Protein AF-A0A9D6I6J0-F1 (afdb_monomer_lite)

Secondary structure (DSSP, 8-state):
---TT-------HHHHHHHHHHHHHHHHTHHHHHHH------------------GGG--BT--EEEE-SSSSGGGEEEEEE-SS--TT-BTTTT-EEEEESB-TTT--BS--

pLDDT: mean 83.68, std 15.75, range [42.75, 98.62]

Foldseek 3Di:
DAPPPRDDPDQDPVNVCVVVVVVVVVVVCVVVCVVVPPPPPPDDDDADDDDPDDPVPADAPDWDWDAPRDPDPLRIKIWHFNVAADDCADDPRNRIDMDHQADPPPGDGVPD

Radius of gyration: 31.99 Å; chains: 1; bounding box: 63×36×88 Å

Sequence (112 aa):
MTGPDGERLCLSRRAFLLSGGSAVTILALAGVSRAFGEGAALKVASYPRRKIGRVSQLKVDQPVSFQYPWKDFNSTNMLVKLGVPAGGGVGPDQDIVAFSTLCTHMGGPLAG

Structure (mmCIF, N/CA/C/O backbone):
data_AF-A0A9D6I6J0-F1
#
_entry.id   AF-A0A9D6I6J0-F1
#
loop_
_atom_site.group_PDB
_atom_site.id
_atom_site.type_symbol
_atom_site.label_atom_id
_atom_site.label_alt_id
_atom_site.label_comp_id
_atom_site.label_asym_id
_atom_site.label_entity_id
_atom_site.label_seq_id
_atom_site.pdbx_PDB_ins_code
_atom_site.Cartn_x
_atom_site.Cartn_y
_atom_site.Cartn_z
_atom_site.occupancy
_atom_site.B_iso_or_equiv
_atom_site.auth_seq_id
_atom_site.auth_comp_id
_atom_site.auth_asym_id
_atom_site.auth_atom_id
_atom_site.pdbx_PDB_model_num
ATOM 1 N N . MET A 1 1 ? 35.225 -19.554 -62.006 1.00 42.75 1 MET A N 1
ATOM 2 C CA . MET A 1 1 ? 34.089 -18.898 -62.681 1.00 42.75 1 MET A CA 1
ATOM 3 C C . MET A 1 1 ? 34.470 -17.437 -62.874 1.00 42.75 1 MET A C 1
ATOM 5 O O . MET A 1 1 ? 34.518 -16.707 -61.896 1.00 42.75 1 MET A O 1
ATOM 9 N N . THR A 1 2 ? 34.903 -17.062 -64.077 1.00 47.31 2 THR A N 1
ATOM 10 C CA . THR A 1 2 ? 35.298 -15.694 -64.459 1.00 47.31 2 THR A CA 1
ATOM 11 C C . THR A 1 2 ? 34.084 -14.969 -65.038 1.00 47.31 2 THR A C 1
ATOM 13 O O . THR A 1 2 ? 33.362 -15.562 -65.837 1.00 47.31 2 THR A O 1
ATOM 16 N N . GLY A 1 3 ? 33.838 -13.727 -64.612 1.00 54.16 3 GLY A N 1
ATOM 17 C CA . GLY A 1 3 ? 32.815 -12.859 -65.206 1.00 54.16 3 GLY A CA 1
ATOM 18 C C . GLY A 1 3 ? 33.202 -12.389 -66.618 1.00 54.16 3 GLY A C 1
ATOM 19 O O . GLY A 1 3 ? 34.357 -12.578 -67.012 1.00 54.16 3 GLY A O 1
ATOM 20 N N . PRO A 1 4 ? 32.256 -11.797 -67.372 1.00 57.28 4 PRO A N 1
ATOM 21 C CA . PRO A 1 4 ? 32.376 -11.537 -68.813 1.00 57.28 4 PRO A CA 1
ATOM 22 C C . PRO A 1 4 ? 33.545 -10.623 -69.223 1.00 57.28 4 PRO A C 1
ATOM 24 O O . PRO A 1 4 ? 33.936 -10.661 -70.385 1.00 57.28 4 PRO A O 1
ATOM 27 N N . ASP A 1 5 ? 34.165 -9.904 -68.281 1.00 61.88 5 ASP A N 1
ATOM 28 C CA . ASP A 1 5 ? 35.222 -8.921 -68.566 1.00 61.88 5 ASP A CA 1
ATOM 29 C C . ASP A 1 5 ? 36.630 -9.341 -68.096 1.00 61.88 5 ASP A C 1
ATOM 31 O O . ASP A 1 5 ? 37.557 -8.537 -68.075 1.00 61.88 5 ASP A O 1
ATOM 35 N N . GLY A 1 6 ? 36.838 -10.607 -67.712 1.00 55.28 6 GLY A N 1
ATOM 36 C CA . GLY A 1 6 ? 38.185 -11.136 -67.444 1.00 55.28 6 GLY A CA 1
ATOM 37 C C . GLY A 1 6 ? 38.907 -10.562 -66.213 1.00 55.28 6 GLY A C 1
ATOM 38 O O . GLY A 1 6 ? 40.058 -10.927 -65.961 1.00 55.28 6 GLY A O 1
ATOM 39 N N . GLU A 1 7 ? 38.256 -9.727 -65.399 1.00 56.84 7 GLU A N 1
ATOM 40 C CA . GLU A 1 7 ? 38.814 -9.287 -64.122 1.00 56.84 7 GLU A CA 1
ATOM 41 C C . GLU A 1 7 ? 38.877 -10.455 -63.130 1.00 56.84 7 GLU A C 1
ATOM 43 O O . GLU A 1 7 ? 37.885 -11.071 -62.726 1.00 56.84 7 GLU A O 1
ATOM 48 N N . ARG A 1 8 ? 40.107 -10.771 -62.727 1.00 57.72 8 ARG A N 1
ATOM 49 C CA . ARG A 1 8 ? 40.399 -11.630 -61.583 1.00 57.72 8 ARG A CA 1
ATOM 50 C C . ARG A 1 8 ? 39.734 -10.977 -60.368 1.00 57.72 8 ARG A C 1
ATOM 52 O O . ARG A 1 8 ? 39.956 -9.792 -60.139 1.00 57.72 8 ARG A O 1
ATOM 59 N N . LEU A 1 9 ? 38.970 -11.735 -59.577 1.00 59.62 9 LEU A N 1
ATOM 60 C CA . LEU A 1 9 ? 38.406 -11.310 -58.281 1.00 59.62 9 LEU A CA 1
ATOM 61 C C . LEU A 1 9 ? 39.529 -11.064 -57.245 1.00 59.62 9 LEU A C 1
ATOM 63 O O . LEU A 1 9 ? 39.588 -11.686 -56.188 1.00 59.62 9 LEU A O 1
ATOM 67 N N . CYS A 1 10 ? 40.496 -10.217 -57.575 1.00 66.75 10 CYS A N 1
ATOM 68 C CA . CYS A 1 10 ? 41.641 -9.891 -56.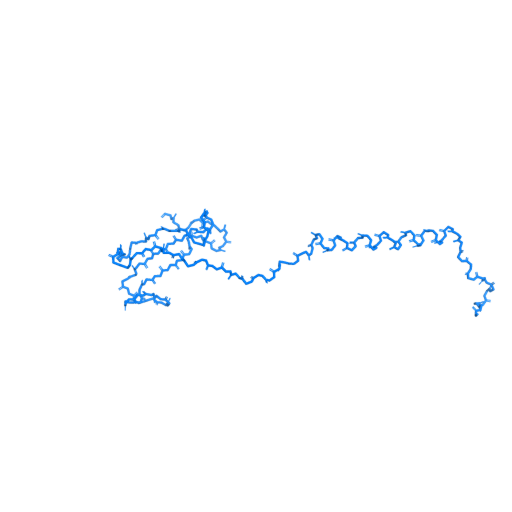756 1.00 66.75 10 CYS A CA 1
ATOM 69 C C . CYS A 1 10 ? 41.268 -8.696 -55.891 1.00 66.75 10 CYS A C 1
ATOM 71 O O . CYS A 1 10 ? 41.420 -7.544 -56.292 1.00 66.75 10 CYS A O 1
ATOM 73 N N . LEU A 1 11 ? 40.798 -8.973 -54.676 1.00 76.00 11 LEU A N 1
ATOM 74 C CA . LEU A 1 11 ? 40.729 -7.948 -53.643 1.00 76.00 11 LEU A CA 1
ATOM 75 C C . LEU A 1 11 ? 42.120 -7.330 -53.453 1.00 76.00 11 LEU A C 1
ATOM 77 O O . LEU A 1 11 ? 43.102 -8.030 -53.193 1.00 76.00 11 LEU A O 1
ATOM 81 N N . SER A 1 12 ? 42.211 -6.004 -53.553 1.00 84.00 12 SER A N 1
ATOM 82 C CA . SER A 1 12 ? 43.448 -5.304 -53.213 1.00 84.00 12 SER A CA 1
ATOM 83 C C . SER A 1 12 ? 43.721 -5.426 -51.710 1.00 84.00 12 SER A C 1
ATOM 85 O O . SER A 1 12 ? 42.793 -5.462 -50.900 1.00 84.00 12 SER A O 1
ATOM 87 N N . ARG A 1 13 ? 45.000 -5.424 -51.304 1.00 82.12 13 ARG A N 1
ATOM 88 C CA . ARG A 1 13 ? 45.386 -5.412 -49.876 1.00 82.12 13 ARG A CA 1
ATOM 89 C C . ARG A 1 13 ? 44.700 -4.280 -49.106 1.00 82.12 13 ARG A C 1
ATOM 91 O O . ARG A 1 13 ? 44.285 -4.477 -47.971 1.00 82.12 13 ARG A O 1
ATOM 98 N N . ARG A 1 14 ? 44.538 -3.112 -49.738 1.00 84.38 14 ARG A N 1
ATOM 99 C CA . ARG A 1 14 ? 43.811 -1.971 -49.167 1.00 84.38 14 ARG A CA 1
ATOM 100 C C . ARG A 1 14 ? 42.334 -2.305 -48.948 1.00 84.38 14 ARG A C 1
ATOM 102 O O . ARG A 1 14 ? 41.828 -2.053 -47.863 1.00 84.38 14 ARG A O 1
ATOM 109 N N . ALA A 1 15 ? 41.658 -2.883 -49.941 1.00 80.75 15 ALA A N 1
ATOM 110 C CA . ALA A 1 15 ? 40.256 -3.277 -49.816 1.00 80.75 15 ALA A CA 1
ATOM 111 C C . ALA A 1 15 ? 40.061 -4.368 -48.753 1.00 80.75 15 ALA A C 1
ATOM 113 O O . ALA A 1 15 ? 39.107 -4.299 -47.983 1.00 80.75 15 ALA A O 1
ATOM 114 N N . PHE A 1 16 ? 40.990 -5.322 -48.652 1.00 82.75 16 PHE A N 1
ATOM 115 C CA . PHE A 1 16 ? 40.983 -6.354 -47.613 1.00 82.75 16 PHE A CA 1
ATOM 116 C C . PHE A 1 16 ? 41.141 -5.762 -46.203 1.00 82.75 16 PHE A C 1
ATOM 118 O O . PHE A 1 16 ? 40.380 -6.106 -45.306 1.00 82.75 16 PHE A O 1
ATOM 125 N N . LEU A 1 17 ? 42.078 -4.827 -46.008 1.00 85.62 17 LEU A N 1
ATOM 126 C CA . LEU A 1 17 ? 42.290 -4.180 -44.707 1.00 85.62 17 LEU A CA 1
ATOM 127 C C . LEU A 1 17 ? 41.135 -3.250 -44.314 1.00 85.62 17 LEU A C 1
ATOM 129 O O . LEU A 1 17 ? 40.747 -3.233 -43.150 1.00 85.62 17 LEU A O 1
ATOM 133 N N . LEU A 1 18 ? 40.565 -2.507 -45.268 1.00 82.81 18 LEU A N 1
ATOM 134 C CA . LEU A 1 18 ? 39.412 -1.640 -45.010 1.00 82.81 18 LEU A CA 1
ATOM 135 C C . LEU A 1 18 ? 38.163 -2.464 -44.669 1.00 82.81 18 LEU A C 1
ATOM 137 O O . LEU A 1 18 ? 37.534 -2.208 -43.649 1.00 82.81 18 LEU A O 1
ATOM 141 N N . SER A 1 19 ? 37.841 -3.489 -45.463 1.0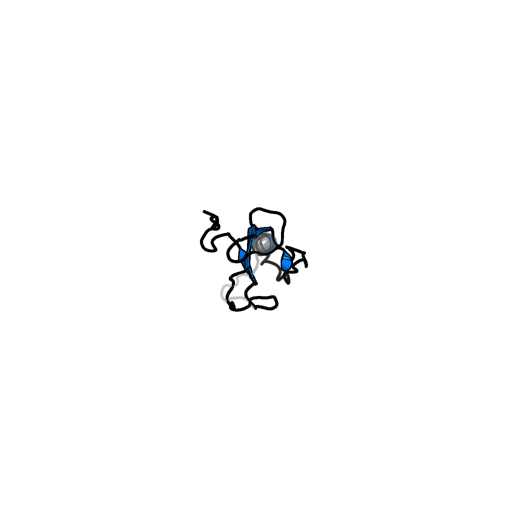0 75.38 19 SER A N 1
ATOM 142 C CA . SER A 1 19 ? 36.672 -4.349 -45.210 1.00 75.38 19 SER A CA 1
ATOM 143 C C . SER A 1 19 ? 36.820 -5.194 -43.940 1.00 75.38 19 SER A C 1
ATOM 145 O O . SER A 1 19 ? 35.890 -5.257 -43.136 1.00 75.38 19 SER A O 1
ATOM 147 N N . GLY A 1 20 ? 37.996 -5.786 -43.709 1.00 75.06 20 GLY A N 1
ATOM 148 C CA . GLY A 1 20 ? 38.291 -6.545 -42.493 1.00 75.06 20 GLY A CA 1
ATOM 149 C C . GLY A 1 20 ? 38.292 -5.672 -41.235 1.00 75.06 20 GLY A C 1
ATOM 150 O O . GLY A 1 20 ? 37.731 -6.069 -40.216 1.00 75.06 20 GLY A O 1
ATOM 151 N N . GLY A 1 21 ? 38.849 -4.457 -41.311 1.00 72.44 21 GLY A N 1
ATOM 152 C CA . GLY A 1 21 ? 38.838 -3.491 -40.210 1.00 72.44 21 GLY A CA 1
ATOM 153 C C . GLY A 1 21 ? 37.426 -3.034 -39.831 1.00 72.44 21 GLY A C 1
ATOM 154 O O . GLY A 1 21 ? 37.097 -2.990 -38.648 1.00 72.44 21 GLY A O 1
ATOM 155 N N . SER A 1 22 ? 36.564 -2.766 -40.819 1.00 68.00 22 SER A N 1
ATOM 156 C CA . SER A 1 22 ? 35.162 -2.390 -40.586 1.00 68.00 22 SER A CA 1
ATOM 157 C C . SER A 1 22 ? 34.322 -3.513 -39.965 1.00 68.00 22 SER A C 1
ATOM 159 O O . SER A 1 22 ? 33.438 -3.240 -39.159 1.00 68.00 22 SER A O 1
ATOM 161 N N . ALA A 1 23 ? 34.588 -4.780 -40.291 1.00 64.31 23 ALA A N 1
ATOM 162 C CA . ALA A 1 23 ? 33.848 -5.902 -39.707 1.00 64.31 23 ALA A CA 1
ATOM 163 C C . ALA A 1 23 ? 34.103 -6.052 -38.192 1.00 64.31 23 ALA A C 1
ATOM 165 O O . ALA A 1 23 ? 33.184 -6.354 -37.429 1.00 64.31 23 ALA A O 1
ATOM 166 N N . VAL A 1 24 ? 35.335 -5.793 -37.738 1.00 65.38 24 VAL A N 1
ATOM 167 C CA . VAL A 1 24 ? 35.711 -5.892 -36.316 1.00 65.38 24 VAL A CA 1
ATOM 168 C C . VAL A 1 24 ? 35.077 -4.772 -35.482 1.00 65.38 24 VAL A C 1
ATOM 170 O O . VAL A 1 24 ? 34.628 -5.021 -34.363 1.00 65.38 24 VAL A O 1
ATOM 173 N N . THR A 1 25 ? 34.976 -3.551 -36.017 1.00 64.12 25 THR A N 1
ATOM 174 C CA . THR A 1 25 ? 34.371 -2.421 -35.288 1.00 64.12 25 THR A CA 1
ATOM 175 C C . THR A 1 25 ? 32.862 -2.587 -35.090 1.00 64.12 25 THR A C 1
ATOM 177 O O . THR A 1 25 ? 32.345 -2.210 -34.040 1.00 64.12 25 THR A O 1
ATOM 180 N N . ILE A 1 26 ? 32.158 -3.214 -36.039 1.00 64.31 26 ILE A N 1
ATOM 181 C CA . ILE A 1 26 ? 30.721 -3.515 -35.915 1.00 64.31 26 ILE A CA 1
ATOM 182 C C . ILE A 1 26 ? 30.465 -4.549 -34.808 1.00 64.31 26 ILE A C 1
ATOM 184 O O . ILE A 1 26 ? 29.544 -4.383 -34.012 1.00 64.31 26 ILE A O 1
ATOM 188 N N . LEU A 1 27 ? 31.304 -5.583 -34.693 1.00 63.09 27 LEU A N 1
ATOM 189 C CA . LEU A 1 27 ? 31.182 -6.580 -33.621 1.00 63.09 27 LEU A CA 1
ATOM 190 C C . LEU A 1 27 ? 31.506 -5.997 -32.236 1.00 63.09 27 LEU A C 1
ATOM 192 O O . LEU A 1 27 ? 30.882 -6.386 -31.250 1.00 63.09 27 LEU A O 1
ATOM 196 N N . ALA A 1 28 ? 32.415 -5.020 -32.150 1.00 65.06 28 ALA A N 1
ATOM 197 C CA . ALA A 1 28 ? 32.710 -4.313 -30.901 1.00 65.06 28 ALA A CA 1
ATOM 198 C C . ALA A 1 28 ? 31.514 -3.487 -30.376 1.00 65.06 28 ALA A C 1
ATOM 200 O O . ALA A 1 28 ? 31.376 -3.297 -29.167 1.00 65.06 28 ALA A O 1
ATOM 201 N N . LEU A 1 29 ? 30.605 -3.055 -31.259 1.00 62.62 29 LEU A N 1
ATOM 202 C CA . LEU A 1 29 ? 29.371 -2.354 -30.886 1.00 62.62 29 LEU A CA 1
ATOM 203 C C . LEU A 1 29 ? 28.290 -3.287 -30.310 1.00 62.62 29 LEU A C 1
ATOM 205 O O . LEU A 1 29 ? 27.345 -2.800 -29.699 1.00 62.62 29 LEU A O 1
ATOM 209 N N . ALA A 1 30 ? 28.423 -4.615 -30.404 1.00 62.56 30 ALA A N 1
ATOM 210 C CA . ALA A 1 30 ? 27.472 -5.544 -29.777 1.00 62.56 30 ALA A CA 1
ATOM 211 C C . ALA A 1 30 ? 27.413 -5.393 -28.239 1.00 62.56 30 ALA A C 1
ATOM 213 O O . ALA A 1 30 ? 26.389 -5.676 -27.614 1.00 62.56 30 ALA A O 1
ATOM 214 N N . GLY A 1 31 ? 28.490 -4.895 -27.616 1.00 61.59 31 GLY A N 1
ATOM 215 C CA . GLY A 1 31 ? 28.514 -4.546 -26.192 1.00 61.59 31 GLY A CA 1
ATOM 216 C C . GLY A 1 31 ? 27.637 -3.339 -25.838 1.00 61.59 31 GLY A C 1
ATOM 217 O O . GLY A 1 31 ? 27.118 -3.269 -24.726 1.00 61.59 31 GLY A O 1
ATOM 218 N N . VAL A 1 32 ? 27.396 -2.433 -26.792 1.00 64.50 32 VAL A N 1
ATOM 219 C CA . VAL A 1 32 ? 26.527 -1.255 -26.625 1.00 64.50 32 VAL A CA 1
ATOM 220 C C . VAL A 1 32 ? 25.086 -1.704 -26.386 1.00 64.50 32 VAL A C 1
ATOM 222 O O . VAL A 1 32 ? 24.440 -1.244 -25.449 1.00 64.50 32 VAL A O 1
ATOM 225 N N . SER A 1 33 ? 24.606 -2.696 -27.137 1.00 61.91 33 SER A N 1
ATOM 226 C CA . SER A 1 33 ? 23.276 -3.280 -26.931 1.00 61.91 33 SER A CA 1
ATOM 227 C C . SER A 1 33 ? 23.102 -3.900 -25.541 1.00 61.91 33 SER A C 1
ATOM 229 O O . SER A 1 33 ? 21.995 -3.903 -25.020 1.00 61.91 33 SER A O 1
ATOM 231 N N . ARG A 1 34 ? 24.179 -4.387 -24.909 1.00 61.03 34 ARG A N 1
ATOM 232 C CA . ARG A 1 34 ? 24.137 -4.885 -23.523 1.00 61.03 34 ARG A CA 1
ATOM 233 C C . ARG A 1 34 ? 24.168 -3.753 -22.498 1.00 61.03 34 ARG A C 1
ATOM 235 O O . ARG A 1 34 ? 23.465 -3.840 -21.504 1.00 61.03 34 ARG A O 1
ATOM 242 N N . ALA A 1 35 ? 24.934 -2.694 -22.757 1.00 64.38 35 ALA A N 1
ATOM 243 C CA . ALA A 1 35 ? 25.012 -1.519 -21.886 1.00 64.38 35 ALA A CA 1
ATOM 244 C C . ALA A 1 35 ? 23.694 -0.723 -21.828 1.00 64.38 35 ALA A C 1
ATOM 246 O O . ALA A 1 35 ? 23.381 -0.127 -20.803 1.00 64.38 35 ALA A O 1
ATOM 247 N N . PHE A 1 36 ? 22.916 -0.730 -22.915 1.00 65.31 36 PHE A N 1
ATOM 248 C CA . PHE A 1 36 ? 21.625 -0.034 -23.005 1.00 65.31 36 PHE A CA 1
ATOM 249 C C . PHE A 1 36 ? 20.406 -0.965 -22.934 1.00 65.31 36 PHE A C 1
ATOM 251 O O . PHE A 1 36 ? 19.276 -0.490 -22.863 1.00 65.31 36 PHE A O 1
ATOM 258 N N . GLY A 1 37 ? 20.623 -2.279 -22.977 1.00 57.59 37 GLY A N 1
ATOM 259 C CA . GLY A 1 37 ? 19.581 -3.295 -23.128 1.00 57.59 37 GLY A CA 1
ATOM 260 C C . GLY A 1 37 ? 19.670 -4.407 -22.094 1.00 57.59 37 GLY A C 1
ATOM 261 O O . GLY A 1 37 ? 19.288 -5.542 -22.378 1.00 57.59 37 GLY A O 1
ATOM 262 N N . GLU A 1 38 ? 20.151 -4.108 -20.889 1.00 61.72 38 GLU A N 1
ATOM 263 C CA . GLU A 1 38 ? 19.884 -4.964 -19.738 1.00 61.72 38 GLU A CA 1
ATOM 264 C C . GLU A 1 38 ? 18.410 -4.768 -19.357 1.00 61.72 38 GLU A C 1
ATOM 266 O O . GLU A 1 38 ? 18.052 -3.991 -18.474 1.00 61.72 38 GLU A O 1
ATOM 271 N N . GLY A 1 39 ? 17.526 -5.412 -20.128 1.00 60.12 39 GLY A N 1
ATOM 272 C CA . GLY A 1 39 ? 16.108 -5.484 -19.810 1.00 60.12 39 GLY A CA 1
ATOM 273 C C . GLY A 1 39 ? 15.972 -5.925 -18.359 1.00 60.12 39 GLY A C 1
ATOM 274 O O . GLY A 1 39 ? 16.655 -6.863 -17.942 1.00 60.12 39 GLY A O 1
ATOM 275 N N . ALA A 1 40 ? 15.154 -5.205 -17.586 1.00 64.94 40 ALA A N 1
ATOM 276 C CA . ALA A 1 40 ? 14.995 -5.445 -16.160 1.00 64.94 40 ALA A CA 1
ATOM 277 C C . ALA A 1 40 ? 14.796 -6.944 -15.926 1.00 64.94 40 ALA A C 1
ATOM 279 O O . ALA A 1 40 ? 13.794 -7.513 -16.363 1.00 64.94 40 ALA A O 1
ATOM 280 N N . ALA A 1 41 ? 15.785 -7.589 -15.298 1.00 65.69 41 ALA A N 1
ATOM 281 C CA . ALA A 1 41 ? 15.693 -9.001 -14.980 1.00 65.69 41 ALA A CA 1
ATOM 282 C C . ALA A 1 41 ? 14.358 -9.221 -14.265 1.00 65.69 41 ALA A C 1
ATOM 284 O O . ALA A 1 41 ? 14.083 -8.547 -13.269 1.00 65.69 41 ALA A O 1
ATOM 285 N N . LEU A 1 42 ? 13.526 -10.118 -14.803 1.00 63.56 42 LEU A N 1
ATOM 286 C CA . LEU A 1 42 ? 12.248 -10.498 -14.211 1.00 63.56 42 LEU A CA 1
ATOM 287 C C . LEU A 1 42 ? 12.525 -11.104 -12.832 1.00 63.56 42 LEU A C 1
ATOM 289 O O . LEU A 1 42 ? 12.761 -12.300 -12.684 1.00 63.56 42 LEU A O 1
ATOM 293 N N . LYS A 1 43 ? 12.566 -10.249 -11.814 1.00 72.25 43 LYS A N 1
ATOM 294 C CA . LYS A 1 43 ? 12.707 -10.643 -10.421 1.00 72.25 43 LYS A CA 1
ATOM 295 C C . LYS A 1 43 ? 11.311 -10.818 -9.865 1.00 72.25 43 LYS A C 1
ATOM 297 O O . LYS A 1 43 ? 10.511 -9.885 -9.875 1.00 72.25 43 LYS A O 1
ATOM 302 N N . VAL A 1 44 ? 11.035 -12.007 -9.340 1.00 79.88 44 VAL A N 1
ATOM 303 C CA . VAL A 1 44 ? 9.881 -12.197 -8.465 1.00 79.88 44 VAL A CA 1
ATOM 304 C C . VAL A 1 44 ? 10.078 -11.263 -7.275 1.00 79.88 44 VAL A C 1
ATOM 306 O O . VAL A 1 44 ? 11.055 -11.392 -6.533 1.00 79.88 44 VAL A O 1
ATOM 309 N N . ALA A 1 45 ? 9.190 -10.281 -7.131 1.00 81.44 45 ALA A N 1
ATOM 310 C CA . ALA A 1 45 ? 9.245 -9.363 -6.009 1.00 81.44 45 ALA A CA 1
ATOM 311 C C . ALA A 1 45 ? 8.992 -10.154 -4.718 1.00 81.44 45 ALA A C 1
ATOM 313 O O . ALA A 1 45 ? 7.941 -10.769 -4.544 1.00 81.44 45 ALA A O 1
ATOM 314 N N . SER A 1 46 ? 9.981 -10.164 -3.827 1.00 87.75 46 SER A N 1
ATOM 315 C CA . SER A 1 46 ? 9.841 -10.718 -2.484 1.00 87.75 46 SER A CA 1
ATOM 316 C C . SER A 1 46 ? 9.605 -9.574 -1.512 1.00 87.75 46 SER A C 1
ATOM 318 O O . SER A 1 46 ? 10.355 -8.596 -1.503 1.00 87.75 46 SER A O 1
ATOM 320 N N . TYR A 1 47 ? 8.564 -9.697 -0.694 1.00 91.06 47 TYR A N 1
ATOM 321 C CA . TYR A 1 47 ? 8.187 -8.675 0.268 1.00 91.06 47 TYR A CA 1
ATOM 322 C C . TYR A 1 47 ? 8.286 -9.218 1.697 1.00 91.06 47 TYR A C 1
ATOM 324 O O . TYR A 1 47 ? 7.806 -10.320 1.979 1.00 91.06 47 TYR A O 1
ATOM 332 N N . PRO A 1 48 ? 8.891 -8.468 2.635 1.00 93.38 48 PRO A N 1
ATOM 333 C CA . PRO A 1 48 ? 9.057 -8.940 4.000 1.00 93.38 48 PRO A CA 1
ATOM 334 C C . PRO A 1 48 ? 7.704 -9.022 4.711 1.00 93.38 48 PRO A C 1
ATOM 336 O O . PRO A 1 48 ? 6.877 -8.116 4.606 1.00 93.38 48 PRO A O 1
ATOM 339 N N . ARG A 1 49 ? 7.484 -10.060 5.523 1.00 95.19 49 ARG A N 1
ATOM 340 C CA . ARG A 1 49 ? 6.370 -10.069 6.480 1.00 95.19 49 ARG A CA 1
ATOM 341 C C . ARG A 1 49 ? 6.744 -9.175 7.661 1.00 95.19 49 ARG A C 1
ATOM 343 O O . ARG A 1 49 ? 7.623 -9.524 8.445 1.00 95.19 49 ARG A O 1
ATOM 350 N N . ARG A 1 50 ? 6.092 -8.018 7.794 1.00 95.31 50 ARG A N 1
ATOM 351 C CA . ARG A 1 50 ? 6.371 -7.045 8.860 1.00 95.31 50 ARG A CA 1
ATOM 352 C C . ARG A 1 50 ? 5.130 -6.769 9.698 1.00 95.31 50 ARG A C 1
ATOM 354 O O . ARG A 1 50 ? 4.040 -6.577 9.171 1.00 95.31 50 ARG A O 1
ATOM 361 N N . LYS A 1 51 ? 5.311 -6.725 11.018 1.00 95.38 51 LYS A N 1
ATOM 362 C CA . LYS A 1 51 ? 4.269 -6.299 11.953 1.00 95.38 51 LYS A CA 1
ATOM 363 C C . LYS A 1 51 ? 4.071 -4.786 11.837 1.00 95.38 51 LYS A C 1
ATOM 365 O O . LYS A 1 51 ? 4.998 -4.041 12.135 1.00 95.38 51 LYS A O 1
ATOM 370 N N . ILE A 1 52 ? 2.876 -4.365 11.426 1.00 95.69 52 ILE A N 1
ATOM 371 C CA . ILE A 1 52 ? 2.505 -2.944 11.313 1.00 95.69 52 ILE A CA 1
ATOM 372 C C . ILE A 1 52 ? 1.839 -2.433 12.597 1.00 95.69 52 ILE A C 1
ATOM 374 O O . ILE A 1 52 ? 2.177 -1.363 13.085 1.00 95.69 52 ILE A O 1
ATOM 378 N N . GLY A 1 53 ? 0.948 -3.224 13.200 1.00 93.19 53 GLY A N 1
ATOM 379 C CA . GLY A 1 53 ? 0.210 -2.820 14.398 1.00 93.19 53 GLY A CA 1
ATOM 380 C C . GLY A 1 53 ? -0.516 -3.981 15.074 1.00 93.19 53 GLY A C 1
ATOM 381 O O . GLY A 1 53 ? -0.281 -5.150 14.753 1.00 93.19 53 GLY A O 1
ATOM 382 N N . ARG A 1 54 ? -1.384 -3.658 16.038 1.00 95.94 54 ARG A N 1
ATOM 383 C CA . ARG A 1 54 ? -2.321 -4.600 16.668 1.00 95.94 54 ARG A CA 1
ATOM 384 C C . ARG A 1 54 ? -3.748 -4.141 16.405 1.00 95.94 54 ARG A C 1
ATOM 386 O O . ARG A 1 54 ? -4.034 -2.959 16.553 1.00 95.94 54 ARG A O 1
ATOM 393 N N . VAL A 1 55 ? -4.641 -5.083 16.111 1.00 96.12 55 VAL A N 1
ATOM 394 C CA . VAL A 1 55 ? -6.063 -4.798 15.853 1.00 96.12 55 VAL A CA 1
ATOM 395 C C . VAL A 1 55 ? -6.722 -4.086 17.038 1.00 96.12 55 VAL A C 1
ATOM 397 O O . VAL A 1 55 ? -7.442 -3.118 16.838 1.00 96.12 55 VAL A O 1
ATOM 400 N N . SER A 1 56 ? -6.398 -4.484 18.272 1.00 96.25 56 SER A N 1
ATOM 401 C CA . SER A 1 56 ? -6.925 -3.861 19.497 1.00 96.25 56 SER A CA 1
ATOM 402 C C . SER A 1 56 ? -6.509 -2.401 19.708 1.00 96.25 56 SER A C 1
ATOM 404 O O . SER A 1 56 ? -7.049 -1.741 20.589 1.00 96.25 56 SER A O 1
ATOM 406 N N . GLN A 1 57 ? -5.533 -1.901 18.945 1.00 96.50 57 GLN A N 1
ATOM 407 C CA . GLN A 1 57 ? -5.054 -0.520 19.024 1.00 96.50 57 GLN A CA 1
ATOM 408 C C . GLN A 1 57 ? -5.632 0.361 17.906 1.00 96.50 57 GLN A C 1
ATOM 410 O O . GLN A 1 57 ? -5.411 1.570 17.928 1.00 96.50 57 GLN A O 1
ATOM 415 N N . LEU A 1 58 ? -6.350 -0.220 16.937 1.00 97.00 58 LEU A N 1
ATOM 416 C CA . LEU A 1 58 ? -6.972 0.531 15.850 1.00 97.00 58 LEU A CA 1
ATOM 417 C C . LEU A 1 58 ? -8.284 1.152 16.321 1.00 97.00 58 LEU A C 1
ATOM 419 O O . LEU A 1 58 ? -9.125 0.483 16.924 1.00 97.00 58 LEU A O 1
ATOM 423 N N . LYS A 1 59 ? -8.460 2.431 16.004 1.00 98.00 59 LYS A N 1
ATOM 424 C CA . LYS A 1 59 ? -9.705 3.166 16.215 1.00 98.00 59 LYS A CA 1
ATOM 425 C C . LYS A 1 59 ? -10.363 3.399 14.861 1.00 98.00 59 LYS A C 1
ATOM 427 O O . LYS A 1 59 ? -9.665 3.573 13.862 1.00 98.00 59 LYS A O 1
ATOM 432 N N . VAL A 1 60 ? -11.692 3.366 14.845 1.00 98.06 60 VAL A N 1
ATOM 433 C CA . VAL A 1 60 ? -12.470 3.647 13.634 1.00 98.06 60 VAL A CA 1
ATOM 434 C C . VAL A 1 60 ? -12.133 5.054 13.145 1.00 98.06 60 VAL A C 1
ATOM 436 O O . VAL A 1 60 ? -12.064 5.977 13.957 1.00 98.06 60 VAL A O 1
ATOM 439 N N . ASP A 1 61 ? -11.886 5.174 11.843 1.00 96.62 61 ASP A N 1
ATOM 440 C CA . ASP A 1 61 ? -11.590 6.427 11.139 1.00 96.62 61 ASP A CA 1
ATOM 441 C C . ASP A 1 61 ? -10.356 7.189 11.668 1.00 96.62 61 ASP A C 1
ATOM 443 O O . ASP A 1 61 ? -10.243 8.407 11.565 1.00 96.62 61 ASP A O 1
ATOM 447 N N . GLN A 1 62 ? -9.394 6.469 12.258 1.00 96.81 62 GLN A N 1
ATOM 448 C CA . GLN A 1 62 ? -8.104 7.035 12.671 1.00 96.81 62 GLN A CA 1
ATOM 449 C C . GLN A 1 62 ? -6.957 6.318 11.950 1.00 96.81 62 GLN A C 1
ATOM 451 O O . GLN A 1 62 ? -6.543 5.235 12.381 1.00 96.81 62 GLN A O 1
ATOM 456 N N . PRO A 1 63 ? -6.439 6.897 10.850 1.00 95.62 63 PRO A N 1
ATOM 457 C CA . PRO A 1 63 ? -5.338 6.313 10.098 1.00 95.62 63 PRO A CA 1
ATOM 458 C C . PRO A 1 63 ? -4.040 6.243 10.909 1.00 95.62 63 PRO A C 1
ATOM 460 O O . PRO A 1 63 ? -3.669 7.171 11.627 1.00 95.62 63 PRO A O 1
ATOM 463 N N . VAL A 1 64 ? -3.307 5.145 10.744 1.00 96.38 64 VAL A N 1
ATOM 464 C CA . VAL A 1 64 ? -1.969 4.931 11.301 1.00 96.38 64 VAL A CA 1
ATOM 465 C C . VAL A 1 64 ? -0.960 4.912 10.161 1.00 96.38 64 VAL A C 1
ATOM 467 O O . VAL A 1 64 ? -1.000 4.024 9.308 1.00 96.38 64 VAL A O 1
ATOM 470 N N . SER A 1 65 ? -0.032 5.866 10.157 1.00 95.81 65 SER A N 1
ATOM 471 C CA . SER A 1 65 ? 1.035 5.936 9.156 1.00 95.81 65 SER A CA 1
ATOM 472 C C . SER A 1 65 ? 2.124 4.897 9.417 1.00 95.81 65 SER A C 1
ATOM 474 O O . SER A 1 65 ? 2.552 4.689 10.554 1.00 95.81 65 SER A O 1
ATOM 476 N N . PHE A 1 66 ? 2.617 4.262 8.358 1.00 96.50 66 PHE A N 1
ATOM 477 C CA . PHE A 1 66 ? 3.726 3.314 8.431 1.00 96.50 66 PHE A CA 1
ATOM 478 C C . PHE A 1 66 ? 4.502 3.253 7.114 1.00 96.50 66 PHE A C 1
ATOM 480 O O . PHE A 1 66 ? 4.020 3.683 6.069 1.00 96.50 66 PHE A O 1
ATOM 487 N N . GLN A 1 67 ? 5.709 2.682 7.156 1.00 96.56 67 GLN A N 1
ATOM 488 C CA . GLN A 1 67 ? 6.506 2.440 5.953 1.00 96.56 67 GLN A CA 1
ATOM 489 C C . GLN A 1 67 ? 6.478 0.959 5.561 1.00 96.56 67 GLN A C 1
ATOM 491 O O . GLN A 1 67 ? 6.652 0.098 6.434 1.00 96.56 67 GLN A O 1
ATOM 496 N N . TYR A 1 68 ? 6.260 0.652 4.277 1.00 96.56 68 TYR A N 1
ATOM 497 C CA . TYR A 1 68 ? 6.301 -0.680 3.660 1.00 96.56 68 TYR A CA 1
ATOM 498 C C . TYR A 1 68 ? 6.482 -0.627 2.134 1.00 96.56 68 TYR A C 1
ATOM 500 O O . TYR A 1 68 ? 5.813 0.181 1.497 1.00 96.56 68 TYR A O 1
ATOM 508 N N . PRO A 1 69 ? 7.328 -1.492 1.535 1.00 94.81 69 PRO A N 1
ATOM 509 C CA . PRO A 1 69 ? 8.128 -2.553 2.163 1.00 94.81 69 PRO A CA 1
ATOM 510 C C . PRO A 1 69 ? 9.494 -2.092 2.686 1.00 94.81 69 PRO A C 1
ATOM 512 O O . PRO A 1 69 ? 10.027 -2.733 3.599 1.00 94.81 69 PRO A O 1
ATOM 515 N N . TRP A 1 70 ? 10.023 -0.963 2.215 1.00 93.00 70 TRP A N 1
ATOM 516 C CA . TRP A 1 70 ? 11.300 -0.403 2.668 1.00 93.00 70 TRP A CA 1
ATOM 517 C C . TRP A 1 70 ? 11.100 0.630 3.785 1.00 93.00 70 TRP A C 1
ATOM 519 O O . TRP A 1 70 ? 9.978 0.846 4.249 1.00 93.00 70 TRP A O 1
ATOM 529 N N . LYS A 1 71 ? 12.207 1.182 4.293 1.00 92.75 71 LYS A N 1
ATOM 530 C CA . LYS A 1 71 ? 12.227 2.258 5.295 1.00 92.75 71 LYS A CA 1
ATOM 531 C C . LYS A 1 71 ? 12.622 3.577 4.623 1.00 92.75 71 LYS A C 1
ATOM 533 O O . LYS A 1 71 ? 13.683 4.126 4.910 1.00 92.75 71 LYS A O 1
ATOM 538 N N . ASP A 1 72 ? 11.812 4.015 3.667 1.00 92.75 72 ASP A N 1
ATOM 539 C CA . ASP A 1 72 ? 12.029 5.232 2.888 1.00 92.75 72 ASP A CA 1
ATOM 540 C C . ASP A 1 72 ? 10.712 5.982 2.632 1.00 92.75 72 ASP A C 1
ATOM 542 O O . ASP A 1 72 ? 9.624 5.504 2.963 1.00 92.75 72 ASP A O 1
ATOM 546 N N . PHE A 1 73 ? 10.830 7.177 2.048 1.00 89.44 73 PHE A N 1
ATOM 547 C CA . PHE A 1 73 ? 9.695 8.041 1.720 1.00 89.44 73 PHE A CA 1
ATOM 548 C C . PHE A 1 73 ? 8.755 7.420 0.675 1.00 89.44 73 PHE A C 1
ATOM 550 O O . PHE A 1 73 ? 7.535 7.555 0.784 1.00 89.44 73 PHE A O 1
ATOM 557 N N . ASN A 1 74 ? 9.308 6.677 -0.289 1.00 92.12 74 ASN A N 1
ATOM 558 C CA . ASN A 1 74 ? 8.551 6.028 -1.365 1.00 92.12 74 ASN A CA 1
ATOM 559 C C . ASN A 1 74 ? 7.694 4.855 -0.865 1.00 92.12 74 ASN A C 1
ATOM 561 O O . ASN A 1 74 ? 6.811 4.369 -1.565 1.00 92.12 74 ASN A O 1
ATOM 565 N N . SER A 1 75 ? 7.942 4.424 0.367 1.00 95.00 75 SER A N 1
ATOM 566 C CA . SER A 1 75 ? 7.244 3.347 1.050 1.00 95.00 75 SER A CA 1
ATOM 567 C C . SER A 1 75 ? 6.211 3.859 2.052 1.00 95.00 75 SER A C 1
ATOM 569 O O . SER A 1 75 ? 5.869 3.118 2.967 1.00 95.00 75 SER A O 1
ATOM 571 N N . THR A 1 76 ? 5.732 5.104 1.962 1.00 95.88 76 THR A N 1
ATOM 572 C CA . THR A 1 76 ? 4.763 5.647 2.933 1.00 95.88 76 THR A CA 1
ATOM 573 C C . THR A 1 76 ? 3.347 5.125 2.667 1.00 95.88 76 THR A C 1
ATOM 575 O O . THR A 1 76 ? 2.843 5.179 1.544 1.00 95.88 76 THR A O 1
ATOM 578 N N . ASN A 1 77 ? 2.714 4.592 3.712 1.00 97.19 77 ASN A N 1
ATOM 579 C CA . ASN A 1 77 ? 1.388 3.983 3.681 1.00 97.19 77 ASN A CA 1
ATOM 580 C C . ASN A 1 77 ? 0.561 4.402 4.906 1.00 97.19 77 ASN A C 1
ATOM 582 O O . ASN A 1 77 ? 1.107 4.816 5.931 1.00 97.19 77 ASN A O 1
ATOM 586 N N . MET A 1 78 ? -0.753 4.207 4.820 1.00 96.69 78 MET A N 1
ATOM 587 C CA . MET A 1 78 ? -1.698 4.340 5.927 1.00 96.69 78 MET A CA 1
ATOM 588 C C . MET A 1 78 ? -2.443 3.026 6.158 1.00 96.69 78 MET A C 1
ATOM 590 O O . MET A 1 78 ? -2.783 2.326 5.206 1.00 96.69 78 MET A O 1
ATOM 594 N N . LEU A 1 79 ? -2.688 2.693 7.423 1.00 97.75 79 LEU A N 1
ATOM 595 C CA . LEU A 1 79 ? -3.552 1.604 7.881 1.00 97.75 79 LEU A CA 1
ATOM 596 C C . LEU A 1 79 ? -4.782 2.230 8.538 1.00 97.75 79 LEU A C 1
ATOM 598 O O . LEU A 1 79 ? -4.620 3.063 9.425 1.00 97.75 79 LEU A O 1
ATOM 602 N N . VAL A 1 80 ? -5.990 1.829 8.155 1.00 97.06 80 VAL A N 1
ATOM 603 C CA . VAL A 1 80 ? -7.229 2.415 8.688 1.00 97.06 80 VAL A CA 1
ATOM 604 C C . VAL A 1 80 ? -8.265 1.334 8.989 1.00 97.06 80 VAL A C 1
ATOM 606 O O . VAL A 1 80 ? -8.376 0.352 8.254 1.00 97.06 80 VAL A O 1
ATOM 609 N N . LYS A 1 81 ? -9.003 1.511 10.093 1.00 98.38 81 LYS A N 1
ATOM 610 C CA . LYS A 1 81 ? -10.211 0.744 10.422 1.00 98.38 81 LYS A CA 1
ATOM 611 C C . LYS A 1 81 ? -11.428 1.564 9.991 1.00 98.38 81 LYS A C 1
ATOM 613 O O . LYS A 1 81 ? -11.636 2.649 10.527 1.00 98.38 81 LYS A O 1
ATOM 618 N N . LEU A 1 82 ? -12.205 1.069 9.034 1.00 98.12 82 LEU A N 1
ATOM 619 C CA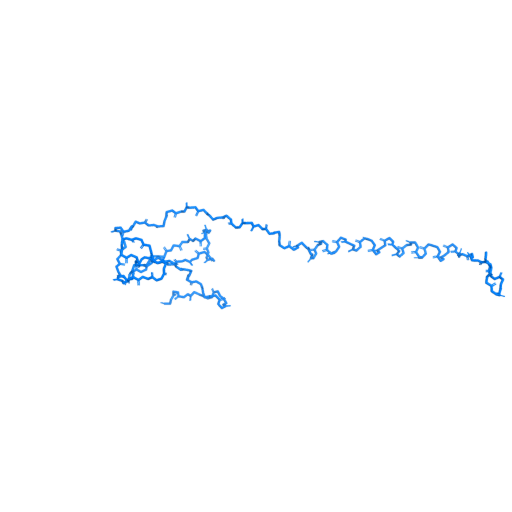 . LEU A 1 82 ? -13.313 1.814 8.426 1.00 98.12 82 LEU A CA 1
ATOM 620 C C . LEU A 1 82 ? -14.601 1.784 9.261 1.00 98.12 82 LEU A C 1
ATOM 622 O O . LEU A 1 82 ? -15.436 2.667 9.112 1.00 98.12 82 LEU A O 1
ATOM 626 N N . GLY A 1 83 ? -14.789 0.784 10.130 1.00 97.88 83 GLY A N 1
ATOM 627 C CA . GLY A 1 83 ? -16.040 0.586 10.875 1.00 97.88 83 GLY A CA 1
ATOM 628 C C . GLY A 1 83 ? -17.170 -0.038 10.048 1.00 97.88 83 GLY A C 1
ATOM 629 O O . GLY A 1 83 ? -18.226 -0.346 10.594 1.00 97.88 83 GLY A O 1
ATOM 630 N N . VAL A 1 84 ? -16.945 -0.252 8.751 1.00 98.12 84 VAL A N 1
ATOM 631 C CA . VAL A 1 84 ? -17.838 -0.960 7.829 1.00 98.12 84 VAL A CA 1
ATOM 632 C C . VAL A 1 84 ? -17.019 -1.911 6.949 1.00 98.12 84 VAL A C 1
ATOM 634 O O . VAL A 1 84 ? -15.861 -1.599 6.652 1.00 98.12 84 VAL A O 1
ATOM 637 N N . PRO A 1 85 ? -17.587 -3.049 6.506 1.00 98.31 85 PRO A N 1
ATOM 638 C CA . PRO A 1 85 ? -16.867 -4.004 5.673 1.00 98.31 85 PRO A CA 1
ATOM 639 C C . PRO A 1 85 ? -16.315 -3.374 4.390 1.00 98.31 85 PRO A C 1
ATOM 641 O O . PRO A 1 85 ? -17.000 -2.613 3.705 1.00 98.31 85 PRO A O 1
ATOM 644 N N . ALA A 1 86 ? -15.081 -3.735 4.047 1.00 97.81 86 ALA A N 1
ATOM 645 C CA . ALA A 1 86 ? -14.360 -3.235 2.888 1.00 97.81 86 ALA A CA 1
ATOM 646 C C . ALA A 1 86 ? -14.007 -4.363 1.913 1.00 97.81 86 ALA A C 1
ATOM 648 O O . ALA A 1 86 ? -13.759 -5.505 2.305 1.00 97.81 86 ALA A O 1
ATOM 649 N N . GLY A 1 87 ? -13.901 -4.028 0.626 1.00 96.38 87 GLY A N 1
ATOM 650 C CA . GLY A 1 87 ? -13.366 -4.948 -0.375 1.00 96.38 87 GLY A CA 1
ATOM 651 C C . GLY A 1 87 ? -11.920 -5.326 -0.042 1.00 96.38 87 GLY A C 1
ATOM 652 O O . GLY A 1 87 ? -11.030 -4.484 -0.109 1.00 96.38 87 GLY A O 1
ATOM 653 N N . GLY A 1 88 ? -11.690 -6.586 0.336 1.00 96.00 88 GLY A N 1
ATOM 654 C CA . GLY A 1 88 ? -10.372 -7.071 0.760 1.00 96.00 88 GLY A CA 1
ATOM 655 C C . GLY A 1 88 ? -9.965 -6.664 2.181 1.00 96.00 88 GLY A C 1
ATOM 656 O O . GLY A 1 88 ? -8.797 -6.820 2.540 1.00 96.00 88 GLY A O 1
ATOM 657 N N . GLY A 1 89 ? -10.898 -6.149 2.988 1.00 97.81 89 GLY A N 1
ATOM 658 C CA . GLY A 1 89 ? -10.633 -5.818 4.382 1.00 97.81 89 GLY A CA 1
ATOM 659 C C . GLY A 1 89 ? -10.316 -7.054 5.226 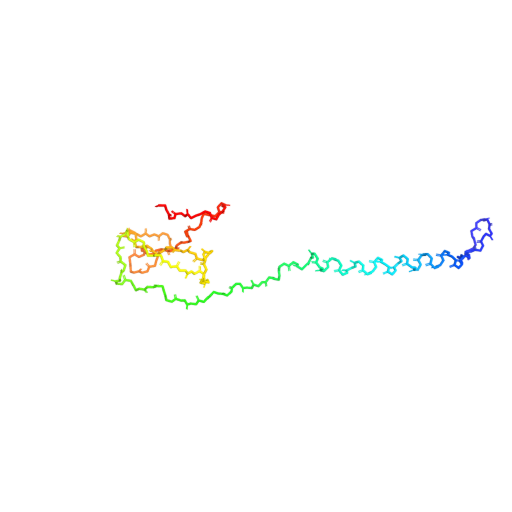1.00 97.81 89 GLY A C 1
ATOM 660 O O . GLY A 1 89 ? -10.855 -8.143 5.016 1.00 97.81 89 GLY A O 1
ATOM 661 N N . VAL A 1 90 ? -9.415 -6.886 6.192 1.00 97.38 90 VAL A N 1
ATOM 662 C CA . VAL A 1 90 ? -8.979 -7.951 7.108 1.00 97.38 90 VAL A CA 1
ATOM 663 C C . VAL A 1 90 ? -9.528 -7.738 8.521 1.00 97.38 90 VAL A C 1
ATOM 665 O O . VAL A 1 90 ? -10.045 -6.674 8.852 1.00 97.38 90 VAL A O 1
ATOM 668 N N . GLY A 1 91 ? -9.372 -8.744 9.384 1.00 95.75 91 GLY A N 1
ATOM 669 C CA . GLY A 1 91 ? -9.863 -8.714 10.765 1.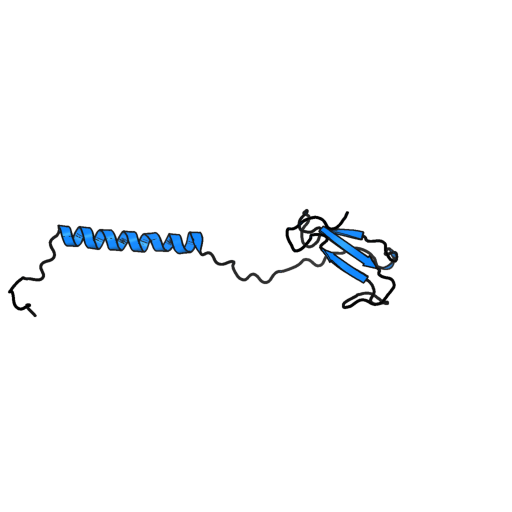00 95.75 91 GLY A CA 1
ATOM 670 C C . GLY A 1 91 ? -11.304 -9.224 10.909 1.00 95.75 91 GLY A C 1
ATOM 671 O O . GLY A 1 91 ? -11.913 -9.602 9.911 1.00 95.75 91 GLY A O 1
ATOM 672 N N . PRO A 1 92 ? -11.837 -9.276 12.145 1.00 95.69 92 PRO A N 1
ATOM 673 C CA . PRO A 1 92 ? -13.152 -9.865 12.421 1.00 95.69 92 PRO A CA 1
ATOM 674 C C . PRO A 1 92 ? -14.306 -9.190 11.669 1.00 95.69 92 PRO A C 1
ATOM 676 O O . PRO A 1 92 ? -15.196 -9.879 11.184 1.00 95.69 92 PRO A O 1
ATOM 679 N N . ASP A 1 93 ? -14.239 -7.864 11.529 1.00 97.69 93 ASP A N 1
ATOM 680 C CA . ASP A 1 93 ? -15.288 -7.040 10.915 1.00 97.69 93 ASP A CA 1
ATOM 681 C C . ASP A 1 93 ? -15.041 -6.787 9.410 1.00 97.69 93 ASP A C 1
ATOM 683 O O . ASP A 1 93 ? -15.824 -6.101 8.758 1.00 97.69 93 ASP A O 1
ATOM 687 N N . GLN A 1 94 ? -13.944 -7.324 8.851 1.00 98.38 94 GLN A N 1
ATOM 688 C CA . GLN A 1 94 ? -13.511 -7.114 7.459 1.00 98.38 94 GLN A CA 1
ATOM 689 C C . GLN A 1 94 ? -13.366 -5.634 7.062 1.00 98.38 94 GLN A C 1
ATOM 691 O O . GLN A 1 94 ? -13.593 -5.264 5.913 1.00 98.38 94 GLN A O 1
ATOM 696 N N . ASP A 1 95 ? -12.975 -4.774 8.000 1.00 98.62 95 ASP A N 1
ATOM 697 C CA . ASP A 1 95 ? -12.989 -3.317 7.839 1.00 98.62 95 ASP A CA 1
ATOM 698 C C . ASP A 1 95 ? -11.599 -2.670 7.944 1.00 98.62 95 ASP A C 1
ATOM 700 O O . ASP A 1 95 ? -11.474 -1.445 7.926 1.00 98.62 95 ASP A O 1
ATOM 704 N N . ILE A 1 96 ? -10.539 -3.474 8.061 1.00 98.44 96 ILE A N 1
ATOM 705 C CA . ILE A 1 96 ? -9.162 -2.983 8.162 1.00 98.44 96 ILE A CA 1
ATOM 706 C C . ILE A 1 96 ? -8.503 -3.054 6.788 1.00 98.44 96 ILE A C 1
ATOM 708 O O . ILE A 1 96 ? -8.345 -4.139 6.226 1.00 98.44 96 ILE A O 1
ATOM 712 N N . VAL A 1 97 ? -8.060 -1.907 6.277 1.00 98.19 97 VAL A N 1
ATOM 713 C CA . VAL A 1 97 ? -7.395 -1.778 4.972 1.00 98.19 97 VAL A CA 1
ATOM 714 C C . VAL A 1 97 ? -6.124 -0.944 5.085 1.00 98.19 97 VAL A C 1
ATOM 716 O O . VAL A 1 97 ? -5.965 -0.147 6.011 1.00 98.19 97 VAL A O 1
ATOM 719 N N . ALA A 1 98 ? -5.202 -1.131 4.141 1.00 97.56 98 ALA A N 1
ATOM 720 C CA . ALA A 1 98 ? -3.981 -0.344 4.064 1.00 97.56 98 ALA A CA 1
ATOM 721 C C . ALA A 1 98 ? -3.634 0.017 2.621 1.00 97.56 98 ALA A C 1
ATOM 723 O O . ALA A 1 98 ? -3.743 -0.822 1.729 1.00 97.56 98 ALA A O 1
ATOM 724 N N . PHE A 1 99 ? -3.177 1.251 2.416 1.00 96.88 99 PHE A N 1
ATOM 725 C CA . PHE A 1 99 ? -2.847 1.790 1.098 1.00 96.88 99 PHE A CA 1
ATOM 726 C C . PHE A 1 99 ? -1.603 2.670 1.152 1.00 96.88 99 PHE A C 1
ATOM 728 O O . PHE A 1 99 ? -1.311 3.279 2.184 1.00 96.88 99 PHE A O 1
ATOM 735 N N . SER A 1 100 ? -0.904 2.775 0.021 1.00 96.75 100 SER A N 1
ATOM 736 C CA . SER A 1 100 ? 0.123 3.800 -0.154 1.00 96.75 100 SER A CA 1
ATOM 737 C C . SER A 1 100 ? -0.507 5.185 -0.084 1.00 96.75 100 SER A C 1
ATOM 739 O O . SER A 1 100 ? -1.587 5.415 -0.625 1.00 96.75 100 SER A O 1
ATOM 741 N N . THR A 1 101 ? 0.181 6.113 0.572 1.00 96.31 101 THR A N 1
ATOM 742 C CA . THR A 1 101 ? -0.218 7.524 0.629 1.00 96.31 101 THR A CA 1
ATOM 743 C C . THR A 1 101 ? 0.503 8.360 -0.424 1.00 96.31 101 THR A C 1
ATOM 745 O O . THR A 1 101 ? 0.584 9.578 -0.281 1.00 96.31 101 THR A O 1
ATOM 748 N N . LEU A 1 102 ? 1.062 7.726 -1.456 1.00 95.88 102 LEU A N 1
ATOM 749 C CA . LEU A 1 102 ? 1.630 8.408 -2.612 1.00 95.88 102 LEU A CA 1
ATOM 750 C C . LEU A 1 102 ? 0.672 8.297 -3.787 1.00 95.88 102 LEU A C 1
ATOM 752 O O . LEU A 1 102 ? 0.217 7.213 -4.150 1.00 95.88 102 LEU A O 1
ATOM 756 N N . CYS A 1 103 ? 0.374 9.441 -4.393 1.00 95.50 103 CYS A N 1
ATOM 757 C CA . CYS A 1 103 ? -0.476 9.500 -5.563 1.00 95.50 103 CYS A CA 1
ATOM 758 C C . CYS A 1 103 ? 0.188 8.752 -6.722 1.00 95.50 103 CYS A C 1
ATOM 760 O O . CYS A 1 103 ? 1.297 9.090 -7.138 1.00 95.50 103 CYS A O 1
ATOM 762 N N . THR A 1 104 ? -0.512 7.778 -7.296 1.00 96.38 104 THR A N 1
ATOM 763 C CA . THR A 1 104 ? -0.012 6.977 -8.424 1.00 96.38 104 THR A CA 1
ATOM 764 C C . THR A 1 104 ? 0.144 7.776 -9.717 1.00 96.38 104 THR A C 1
ATOM 766 O O . THR A 1 104 ? 0.718 7.264 -10.670 1.00 96.38 104 THR A O 1
ATOM 769 N N . HIS A 1 105 ? -0.342 9.022 -9.763 1.00 96.81 105 HIS A N 1
ATOM 770 C CA . HIS A 1 105 ? -0.133 9.922 -10.893 1.00 96.81 105 HIS A CA 1
ATOM 771 C C . HIS A 1 105 ? 1.337 10.358 -11.005 1.00 96.81 105 HIS A C 1
ATOM 773 O O . HIS A 1 105 ? 1.997 10.050 -11.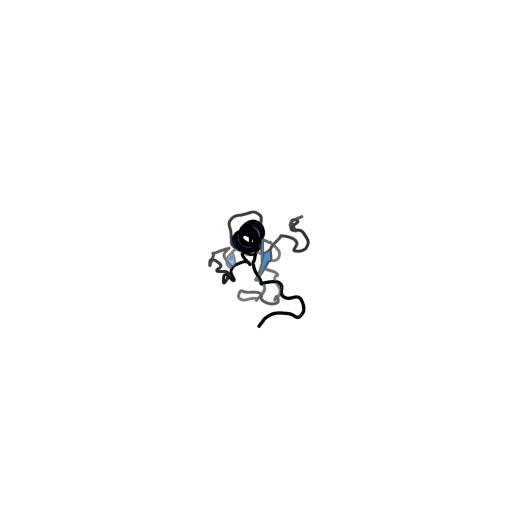991 1.00 96.81 105 HIS A O 1
ATOM 779 N N . MET A 1 106 ? 1.858 11.069 -9.995 1.00 95.50 106 MET A N 1
ATOM 780 C CA . MET A 1 106 ? 3.217 11.645 -10.014 1.00 95.50 106 MET A CA 1
ATOM 781 C C . MET A 1 106 ? 3.932 11.596 -8.650 1.00 95.50 106 MET A C 1
ATOM 783 O O . MET A 1 106 ? 4.901 12.315 -8.431 1.00 95.50 106 MET A O 1
ATOM 787 N N . GLY A 1 107 ? 3.462 10.775 -7.706 1.00 93.44 107 GLY A N 1
ATOM 788 C CA . GLY A 1 107 ? 4.143 10.534 -6.427 1.00 93.44 107 GLY A CA 1
ATOM 789 C C . GLY A 1 107 ? 3.955 11.613 -5.356 1.00 93.44 107 GLY A C 1
ATOM 790 O O . GLY A 1 107 ? 4.645 11.582 -4.342 1.00 93.44 107 GLY A O 1
ATOM 791 N N . GLY A 1 108 ? 3.035 12.562 -5.549 1.00 93.44 108 GLY A N 1
ATOM 792 C CA . GLY A 1 108 ? 2.704 13.558 -4.524 1.00 93.44 108 GLY A CA 1
ATOM 793 C C . GLY A 1 108 ? 2.072 12.923 -3.272 1.00 93.44 108 GLY A C 1
ATOM 794 O O . GLY A 1 108 ? 1.369 11.915 -3.402 1.00 93.44 108 GLY A O 1
ATOM 795 N N . PRO A 1 109 ? 2.292 13.487 -2.069 1.00 92.31 109 PRO A N 1
ATOM 796 C CA . PRO A 1 109 ? 1.690 12.974 -0.842 1.00 92.31 109 PRO A CA 1
ATOM 797 C C . PRO A 1 109 ? 0.169 13.186 -0.840 1.00 92.31 109 PRO A C 1
ATOM 799 O O . PRO A 1 109 ? -0.317 14.257 -1.188 1.00 92.31 109 PRO A O 1
ATOM 802 N N . LEU A 1 110 ? -0.575 12.158 -0.425 1.00 91.94 110 LEU A N 1
ATOM 803 C CA . LEU A 1 110 ? -2.030 12.208 -0.221 1.00 91.94 110 LEU A CA 1
ATOM 804 C C . LEU A 1 110 ? -2.418 12.624 1.205 1.00 91.94 110 LEU A C 1
ATOM 806 O O . LEU A 1 110 ? -3.578 12.929 1.459 1.00 91.94 110 LEU A O 1
ATOM 810 N N . ALA A 1 111 ? -1.459 12.613 2.132 1.00 77.25 111 ALA A N 1
ATOM 811 C CA . ALA A 1 111 ? -1.636 13.165 3.467 1.00 77.25 111 ALA A CA 1
ATOM 812 C C . ALA A 1 111 ? -1.530 14.694 3.368 1.00 77.25 111 ALA A C 1
ATOM 814 O O . ALA A 1 111 ? -0.422 15.230 3.309 1.00 77.25 111 ALA A O 1
ATOM 815 N N . GLY A 1 112 ? -2.683 15.351 3.253 1.00 60.78 112 GLY A N 1
ATOM 816 C CA . GLY A 1 112 ? -2.847 16.806 3.270 1.00 60.78 112 GLY A CA 1
ATOM 817 C C . GLY A 1 112 ? -3.470 17.274 4.572 1.00 60.78 112 GLY A C 1
ATOM 818 O O . GLY A 1 112 ? -4.322 16.527 5.102 1.00 60.78 112 GLY A O 1
#